Protein AF-A0A0L0CP82-F1 (afdb_monomer)

Organism: Lucilia cuprina (NCBI:txid7375)

Structure (mmCIF, N/CA/C/O backbone):
data_AF-A0A0L0CP82-F1
#
_entry.id   AF-A0A0L0CP82-F1
#
loop_
_atom_site.group_PDB
_atom_site.id
_atom_site.type_symbol
_atom_site.label_atom_id
_atom_site.label_alt_id
_atom_site.label_comp_id
_atom_site.label_asym_id
_atom_site.label_entity_id
_atom_site.label_seq_id
_atom_site.pdbx_PDB_ins_code
_atom_site.Cartn_x
_atom_site.Cartn_y
_atom_site.Cartn_z
_atom_site.occupancy
_atom_site.B_iso_or_equiv
_atom_site.auth_seq_id
_atom_site.auth_comp_id
_atom_site.auth_asym_id
_atom_site.auth_atom_id
_atom_site.pdbx_PDB_model_num
ATOM 1 N N . MET A 1 1 ? 45.624 -14.789 12.816 1.00 44.84 1 MET A N 1
ATOM 2 C CA . MET A 1 1 ? 44.716 -14.146 11.840 1.00 44.84 1 MET A CA 1
ATOM 3 C C . MET A 1 1 ? 43.330 -14.725 12.052 1.00 44.84 1 MET A C 1
ATOM 5 O O . MET A 1 1 ? 43.081 -15.842 11.616 1.00 44.84 1 MET A O 1
ATOM 9 N 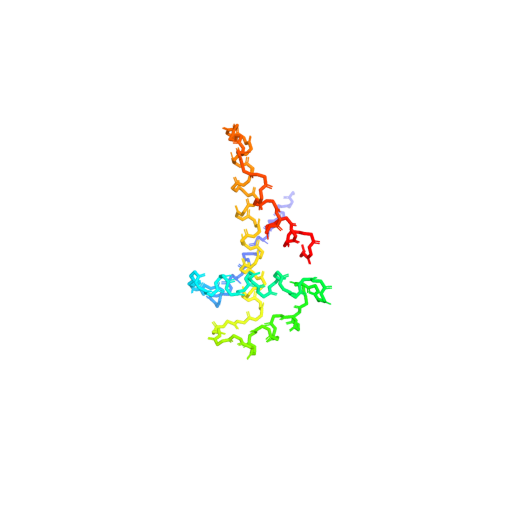N . ASP A 1 2 ? 42.481 -14.026 12.799 1.00 47.00 2 ASP A N 1
ATOM 10 C CA . ASP A 1 2 ? 41.157 -14.527 13.170 1.00 47.00 2 ASP A CA 1
ATOM 11 C C . ASP A 1 2 ? 40.132 -14.179 12.078 1.00 47.00 2 ASP A C 1
ATOM 13 O O . ASP A 1 2 ? 40.010 -13.022 11.669 1.00 47.00 2 ASP A O 1
ATOM 17 N N . LYS A 1 3 ? 39.448 -15.190 11.537 1.00 55.72 3 LYS A N 1
ATOM 18 C CA . LYS A 1 3 ? 38.455 -15.027 10.468 1.00 55.72 3 LYS A CA 1
ATOM 19 C C . LYS A 1 3 ? 37.082 -14.880 11.117 1.00 55.72 3 LYS A C 1
ATOM 21 O O . LYS A 1 3 ? 36.361 -15.859 11.298 1.00 55.72 3 LYS A O 1
ATOM 26 N N . THR A 1 4 ? 36.700 -13.647 11.444 1.00 56.09 4 THR A N 1
ATOM 27 C CA . THR A 1 4 ? 35.364 -13.335 11.967 1.00 56.09 4 THR A CA 1
ATOM 28 C C . THR A 1 4 ? 34.304 -13.630 10.901 1.00 56.09 4 THR A C 1
ATOM 30 O O . THR A 1 4 ? 34.058 -12.842 9.986 1.00 56.09 4 THR A O 1
ATOM 33 N N . THR A 1 5 ? 33.675 -14.798 10.998 1.00 62.28 5 THR A N 1
ATOM 34 C CA . THR A 1 5 ? 32.618 -15.223 10.077 1.00 62.28 5 THR A CA 1
ATOM 35 C C . THR A 1 5 ? 31.336 -14.482 10.452 1.00 62.28 5 THR A C 1
ATOM 37 O O . THR A 1 5 ? 30.712 -14.779 11.465 1.00 62.28 5 THR A O 1
ATOM 40 N N . LYS A 1 6 ? 30.949 -13.468 9.665 1.00 64.44 6 LYS A N 1
ATOM 41 C CA . LYS A 1 6 ? 29.686 -12.738 9.861 1.00 64.44 6 LYS A CA 1
ATOM 42 C C . LYS A 1 6 ? 28.508 -13.685 9.624 1.00 64.44 6 LYS A C 1
ATOM 44 O O . LYS A 1 6 ? 28.182 -14.002 8.482 1.00 64.44 6 LYS A O 1
ATOM 49 N N . THR A 1 7 ? 27.850 -14.112 10.696 1.00 65.19 7 THR A N 1
ATOM 50 C CA . THR A 1 7 ? 26.624 -14.910 10.637 1.00 65.19 7 THR A CA 1
ATOM 51 C C . THR A 1 7 ? 25.519 -14.094 9.965 1.00 65.19 7 THR A C 1
ATOM 53 O O . THR A 1 7 ? 24.972 -13.155 10.543 1.00 65.19 7 THR A O 1
ATOM 56 N N . ILE A 1 8 ? 25.189 -14.426 8.715 1.00 66.94 8 ILE A N 1
ATOM 57 C CA . ILE A 1 8 ? 24.052 -13.832 8.006 1.00 66.94 8 ILE A CA 1
ATOM 58 C C . ILE A 1 8 ? 22.784 -14.391 8.650 1.00 66.94 8 ILE A C 1
ATOM 60 O O . ILE A 1 8 ? 22.336 -15.491 8.326 1.00 66.94 8 ILE A O 1
ATOM 64 N N . VAL A 1 9 ? 22.198 -13.634 9.578 1.00 67.12 9 VAL A N 1
ATOM 65 C CA . VAL A 1 9 ? 20.885 -13.950 10.147 1.00 67.12 9 VAL A CA 1
ATOM 66 C C . VAL A 1 9 ? 19.859 -13.868 9.016 1.00 67.12 9 VAL A C 1
ATOM 68 O O . VAL A 1 9 ? 19.431 -12.784 8.607 1.00 67.12 9 VAL A O 1
ATOM 71 N N . LYS A 1 10 ? 19.476 -15.027 8.465 1.00 61.78 10 LYS A N 1
ATOM 72 C CA . LYS A 1 10 ? 18.355 -15.136 7.528 1.00 61.78 10 LYS A CA 1
ATOM 73 C C . LYS A 1 10 ? 17.112 -14.641 8.261 1.00 61.78 10 LYS A C 1
ATOM 75 O O . LYS A 1 10 ? 16.628 -15.299 9.176 1.00 61.78 10 LYS A O 1
ATOM 80 N N . ARG A 1 11 ? 16.604 -13.466 7.870 1.00 60.97 11 ARG A N 1
ATOM 81 C CA . ARG A 1 11 ? 15.330 -12.942 8.377 1.00 60.97 11 ARG A CA 1
ATOM 82 C C . ARG A 1 11 ? 14.271 -14.012 8.156 1.00 60.97 11 ARG A C 1
ATOM 84 O O . ARG A 1 11 ? 13.968 -14.339 7.008 1.00 60.97 11 ARG A O 1
ATOM 91 N N . ASN A 1 12 ? 13.748 -14.555 9.249 1.00 56.06 12 ASN A N 1
ATOM 92 C CA . ASN A 1 12 ? 12.667 -15.521 9.220 1.00 56.06 12 ASN A CA 1
ATOM 93 C C . ASN A 1 12 ? 11.447 -14.788 8.645 1.00 56.06 12 ASN A C 1
ATOM 95 O O . ASN A 1 12 ? 10.824 -13.972 9.323 1.00 56.06 12 ASN A O 1
ATOM 99 N N . ARG A 1 13 ? 11.198 -14.943 7.337 1.00 57.28 13 ARG A N 1
ATOM 100 C CA . ARG A 1 13 ? 10.000 -14.396 6.697 1.00 57.28 13 ARG A CA 1
ATOM 101 C C . ARG A 1 13 ? 8.843 -15.188 7.263 1.00 57.28 13 ARG A C 1
ATOM 103 O O . ARG A 1 13 ? 8.614 -16.323 6.857 1.00 57.28 13 ARG A O 1
ATOM 110 N N . ASP A 1 14 ? 8.172 -14.584 8.229 1.00 56.16 14 ASP A N 1
ATOM 111 C CA . ASP A 1 14 ? 7.002 -15.150 8.864 1.00 56.16 14 ASP A CA 1
ATOM 112 C C . ASP A 1 14 ? 6.028 -15.620 7.770 1.00 56.16 14 ASP A C 1
ATOM 114 O O . ASP A 1 14 ? 5.648 -14.846 6.883 1.00 56.16 14 ASP A O 1
ATOM 118 N N . LYS A 1 15 ? 5.674 -16.912 7.768 1.00 54.38 15 LYS A N 1
ATOM 119 C CA . LYS A 1 15 ? 4.856 -17.540 6.706 1.00 54.38 15 LYS A CA 1
ATOM 120 C C . LYS A 1 15 ? 3.487 -16.861 6.549 1.00 54.38 15 LYS A C 1
ATOM 122 O O . LYS A 1 15 ? 2.862 -16.964 5.497 1.00 54.38 15 LYS A O 1
ATOM 127 N N . ARG A 1 16 ? 3.076 -16.092 7.564 1.00 53.00 16 ARG A N 1
ATOM 128 C CA . ARG A 1 16 ? 1.896 -15.216 7.598 1.00 53.00 16 ARG A CA 1
ATOM 129 C C . ARG A 1 16 ? 1.912 -14.104 6.536 1.00 53.00 16 ARG A C 1
ATOM 131 O O . ARG A 1 16 ? 0.893 -13.466 6.315 1.00 53.00 16 ARG A O 1
ATOM 138 N N . HIS A 1 17 ? 3.040 -13.880 5.854 1.00 59.50 17 HIS A N 1
ATOM 139 C CA . HIS A 1 17 ? 3.186 -12.860 4.810 1.00 59.50 17 HIS A CA 1
ATOM 140 C C . HIS A 1 17 ? 2.744 -13.281 3.398 1.00 59.50 17 HIS A C 1
ATOM 142 O O . HIS A 1 17 ? 2.777 -12.452 2.488 1.00 59.50 17 HIS A O 1
ATOM 148 N N . ASN A 1 18 ? 2.296 -14.524 3.198 1.00 70.50 18 ASN A N 1
ATOM 149 C CA . ASN A 1 18 ? 1.889 -15.048 1.888 1.00 70.50 18 ASN A CA 1
ATOM 150 C C . ASN A 1 18 ? 0.366 -15.002 1.653 1.00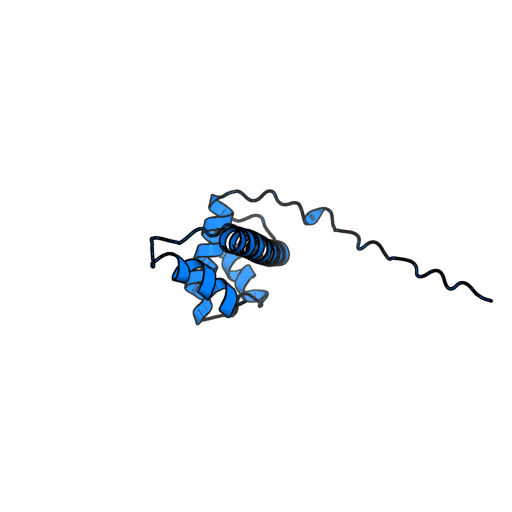 70.50 18 ASN A C 1
ATOM 152 O O . ASN A 1 18 ? -0.222 -15.971 1.174 1.00 70.50 18 ASN A O 1
ATOM 156 N N . LYS A 1 19 ? -0.295 -13.871 1.940 1.00 83.81 19 LYS A N 1
ATOM 157 C CA . LYS A 1 19 ? -1.667 -13.658 1.442 1.00 83.81 19 LYS A CA 1
ATOM 158 C C . LYS A 1 19 ? -1.638 -13.617 -0.090 1.00 83.81 19 LYS A C 1
ATOM 160 O O . LYS A 1 19 ? -0.892 -12.825 -0.676 1.00 83.81 19 LYS A O 1
ATOM 165 N N . ARG A 1 20 ? -2.459 -14.446 -0.743 1.00 85.62 20 ARG A N 1
ATOM 166 C CA . ARG A 1 20 ? -2.759 -14.307 -2.176 1.00 85.62 20 ARG A CA 1
ATOM 167 C C . ARG A 1 20 ? -3.769 -13.176 -2.315 1.00 85.62 20 ARG A C 1
ATOM 169 O O . ARG A 1 20 ? -4.856 -13.263 -1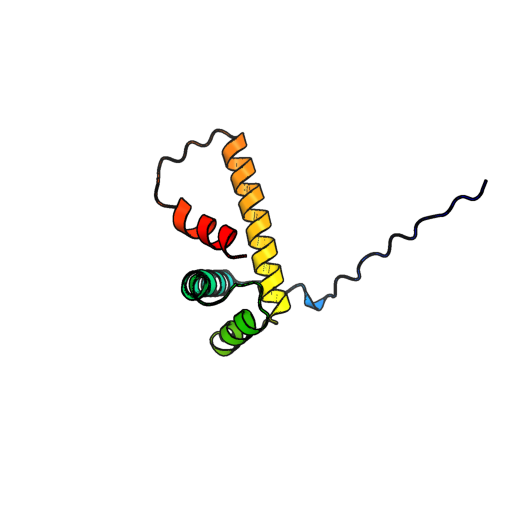.766 1.00 85.62 20 ARG A O 1
ATOM 176 N N . TRP A 1 21 ? -3.361 -12.109 -2.988 1.00 88.00 21 TRP A N 1
ATOM 177 C CA . TRP A 1 21 ? -4.202 -10.935 -3.196 1.00 88.00 21 TRP A CA 1
ATOM 178 C C . TRP A 1 21 ? -4.998 -11.103 -4.480 1.00 88.00 21 TRP A C 1
ATOM 180 O O . TRP A 1 21 ? -4.389 -11.338 -5.526 1.00 88.00 21 TRP A O 1
ATOM 190 N N . ALA A 1 22 ? -6.312 -10.954 -4.398 1.00 90.44 22 ALA A N 1
ATOM 191 C CA . ALA A 1 22 ? -7.169 -10.864 -5.568 1.00 90.44 22 ALA A CA 1
ATOM 192 C C . ALA A 1 22 ? -7.131 -9.444 -6.162 1.00 90.44 22 ALA A C 1
ATOM 194 O O . ALA A 1 22 ? -6.849 -8.461 -5.470 1.00 90.44 22 ALA A O 1
ATOM 195 N N . ASP A 1 23 ? -7.404 -9.313 -7.460 1.00 88.50 23 ASP A N 1
ATOM 196 C CA . ASP A 1 23 ? -7.290 -8.021 -8.150 1.00 88.50 23 ASP A CA 1
ATOM 197 C C . ASP A 1 23 ? -8.298 -6.985 -7.639 1.00 88.50 23 ASP A C 1
ATOM 199 O O . ASP A 1 23 ? -7.993 -5.793 -7.597 1.00 88.50 23 ASP A O 1
ATOM 203 N N . ASN A 1 24 ? -9.483 -7.422 -7.208 1.00 90.00 24 ASN A N 1
ATOM 204 C CA . ASN A 1 24 ? -10.480 -6.557 -6.577 1.00 90.00 24 ASN A CA 1
ATOM 205 C C . ASN A 1 24 ? -9.971 -5.985 -5.244 1.00 90.00 24 ASN A C 1
ATOM 207 O O . ASN A 1 24 ? -10.101 -4.785 -5.021 1.00 90.00 24 ASN A O 1
ATOM 211 N N . GLU A 1 25 ? -9.337 -6.804 -4.400 1.00 90.38 25 GLU A N 1
ATOM 212 C CA . GLU A 1 25 ? -8.743 -6.375 -3.129 1.00 90.38 25 GLU A CA 1
ATOM 213 C C . GLU A 1 25 ? -7.639 -5.334 -3.363 1.00 90.38 25 GLU A C 1
ATOM 215 O O . GLU A 1 25 ? -7.558 -4.321 -2.669 1.00 90.38 25 GLU A O 1
ATOM 220 N N . ILE A 1 26 ? -6.795 -5.563 -4.376 1.00 89.69 26 ILE A N 1
ATOM 221 C CA . ILE A 1 26 ? -5.722 -4.634 -4.751 1.00 89.69 26 ILE A CA 1
ATOM 222 C C . ILE A 1 26 ? -6.311 -3.306 -5.230 1.00 89.69 26 ILE A C 1
ATOM 224 O O . ILE A 1 26 ? -5.844 -2.249 -4.809 1.00 89.69 26 ILE A O 1
ATOM 228 N N . LYS A 1 27 ? -7.336 -3.350 -6.090 1.00 89.50 27 LYS A N 1
ATOM 229 C CA . LYS A 1 27 ? -8.018 -2.149 -6.590 1.00 89.50 27 LYS A CA 1
ATOM 230 C C . LYS A 1 27 ? -8.664 -1.356 -5.459 1.00 89.50 27 LYS A C 1
ATOM 232 O O . LYS A 1 27 ? -8.459 -0.151 -5.406 1.00 89.50 27 LYS A O 1
ATOM 237 N N . GLN A 1 28 ? -9.374 -2.017 -4.544 1.00 91.12 28 GLN A N 1
ATOM 238 C CA . GLN A 1 28 ? -9.980 -1.365 -3.378 1.00 91.12 28 GLN A CA 1
ATOM 239 C C . GLN A 1 28 ? -8.928 -0.662 -2.516 1.00 91.12 28 GLN A C 1
ATOM 241 O O . GLN A 1 28 ? -9.093 0.503 -2.169 1.00 91.12 28 GLN A O 1
ATOM 246 N N . LEU A 1 29 ? -7.810 -1.335 -2.231 1.00 89.31 29 LEU A N 1
ATOM 247 C CA . LEU A 1 29 ? -6.728 -0.758 -1.437 1.00 89.31 29 LEU A CA 1
ATOM 248 C C . LEU A 1 29 ? -6.078 0.453 -2.128 1.00 89.31 29 LEU A C 1
ATOM 250 O O . LEU A 1 29 ? -5.791 1.458 -1.480 1.00 89.31 29 LEU A O 1
ATOM 254 N N . LEU A 1 30 ? -5.842 0.376 -3.441 1.00 87.75 30 LEU A N 1
ATOM 255 C CA . LEU A 1 30 ? -5.297 1.498 -4.212 1.00 87.75 30 LEU A CA 1
ATOM 256 C C . LEU A 1 30 ? -6.277 2.672 -4.290 1.00 87.75 30 LEU A C 1
ATOM 258 O O . LEU A 1 30 ? -5.850 3.819 -4.171 1.00 87.75 30 LEU A O 1
ATOM 262 N N . GLN A 1 31 ? -7.569 2.388 -4.461 1.00 88.44 31 GLN A N 1
ATOM 263 C CA . GLN A 1 31 ? -8.623 3.397 -4.496 1.00 88.44 31 GLN A CA 1
ATOM 264 C C . GLN A 1 31 ? -8.713 4.136 -3.158 1.00 88.44 31 GLN A C 1
ATOM 266 O O . GLN A 1 31 ? -8.663 5.362 -3.140 1.00 88.44 31 GLN A O 1
ATOM 271 N N . TYR A 1 32 ? -8.720 3.403 -2.043 1.00 88.44 32 TYR A N 1
ATOM 272 C CA . TYR A 1 32 ? -8.729 3.996 -0.708 1.00 88.44 32 TYR A CA 1
ATOM 273 C C . TYR A 1 32 ? -7.509 4.894 -0.468 1.00 88.44 32 TYR A C 1
ATOM 275 O O . TYR A 1 32 ? -7.636 6.000 0.048 1.00 88.44 32 TYR A O 1
ATOM 283 N N . ILE A 1 33 ? -6.314 4.462 -0.892 1.00 85.75 33 ILE A N 1
ATOM 284 C CA . ILE A 1 33 ? -5.108 5.301 -0.805 1.00 85.75 33 ILE A CA 1
ATOM 285 C C . ILE A 1 33 ? -5.248 6.559 -1.642 1.00 85.75 33 ILE A C 1
ATOM 287 O O . ILE A 1 33 ? -4.866 7.622 -1.177 1.00 85.75 33 ILE A O 1
ATOM 291 N N . LYS A 1 34 ? -5.796 6.462 -2.851 1.00 82.94 34 LYS A N 1
ATOM 292 C CA . LYS A 1 34 ? -6.004 7.630 -3.704 1.00 82.94 34 LYS A CA 1
ATOM 293 C C . LYS A 1 34 ? -6.957 8.641 -3.063 1.00 82.94 34 LYS A C 1
ATOM 295 O O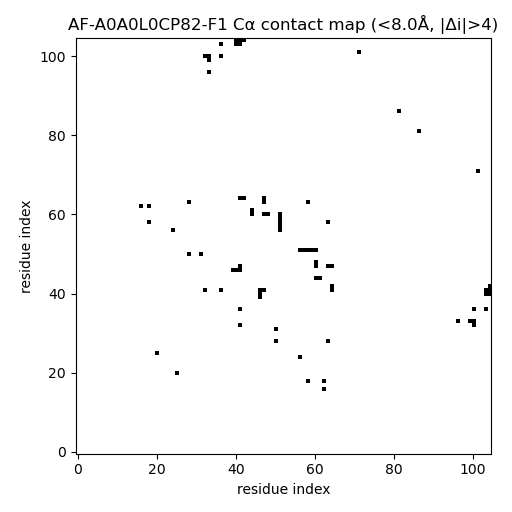 . LYS A 1 34 ? -6.672 9.830 -3.101 1.00 82.94 34 LYS A O 1
ATOM 300 N N . GLU A 1 35 ? -8.058 8.172 -2.488 1.00 85.62 35 GLU A N 1
ATOM 301 C CA . GLU A 1 35 ? -9.085 9.025 -1.878 1.00 85.62 35 GLU A CA 1
ATOM 302 C C . GLU A 1 35 ? -8.621 9.655 -0.563 1.00 85.62 35 GLU A C 1
ATOM 304 O O . GLU A 1 35 ? -8.946 10.802 -0.279 1.00 85.62 35 GLU A O 1
ATOM 309 N N . GLN A 1 36 ? -7.848 8.918 0.236 1.00 82.19 36 GLN A N 1
ATOM 310 C CA . GLN A 1 36 ? -7.456 9.336 1.584 1.00 82.19 36 GLN A CA 1
ATOM 311 C C . GLN A 1 36 ? -6.023 9.894 1.667 1.00 82.19 36 GLN A C 1
ATOM 313 O O . GLN A 1 36 ? -5.606 10.333 2.740 1.00 82.19 36 GLN A O 1
ATOM 318 N N . ALA A 1 37 ? -5.258 9.900 0.566 1.00 68.56 37 ALA A N 1
ATOM 319 C CA . ALA A 1 37 ? -3.862 10.358 0.541 1.00 68.56 37 ALA A CA 1
ATOM 320 C C . ALA A 1 37 ? -3.687 11.831 0.933 1.00 68.56 37 ALA A C 1
ATOM 322 O O . ALA A 1 37 ? -2.645 12.180 1.490 1.00 68.56 37 ALA A O 1
ATOM 323 N N . GLU A 1 38 ? -4.674 12.684 0.651 1.00 67.94 38 GLU A N 1
ATOM 324 C CA . GLU A 1 38 ? -4.627 14.101 1.034 1.00 67.94 38 GLU A CA 1
ATOM 325 C C . GLU A 1 38 ? -4.821 14.304 2.541 1.00 67.94 38 GLU A C 1
ATOM 327 O O . GLU A 1 38 ? -4.287 15.259 3.103 1.00 67.94 38 GLU A O 1
ATOM 332 N N . PHE A 1 39 ? -5.540 13.394 3.205 1.00 67.25 39 PHE A N 1
ATOM 333 C CA . PHE A 1 39 ? -5.939 13.550 4.602 1.00 67.25 39 PHE A CA 1
ATOM 334 C C . PHE A 1 39 ? -4.986 12.852 5.579 1.00 67.25 39 PHE A C 1
ATOM 336 O O . PHE A 1 39 ? -4.647 13.402 6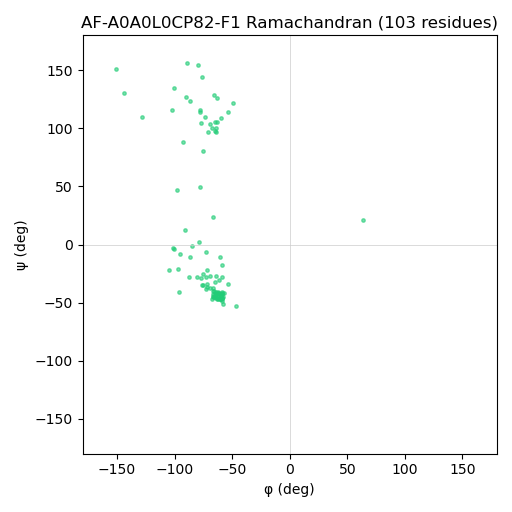.626 1.00 67.25 39 PHE A O 1
ATOM 343 N N . GLU A 1 40 ? -4.520 11.643 5.255 1.00 69.31 40 GLU A N 1
ATOM 344 C CA . GLU A 1 40 ? -3.665 10.865 6.151 1.00 69.31 40 GLU A CA 1
ATOM 345 C C . GLU A 1 40 ? -2.609 10.084 5.361 1.00 69.31 40 GLU A C 1
ATOM 347 O O . GLU A 1 40 ? -2.904 9.375 4.398 1.00 69.31 40 GLU A O 1
ATOM 352 N N . LYS A 1 41 ? -1.339 10.195 5.780 1.00 72.06 41 LYS A N 1
ATOM 353 C CA . LYS A 1 41 ? -0.249 9.528 5.067 1.00 72.06 41 LYS A CA 1
ATOM 354 C C . LYS A 1 41 ? -0.393 7.998 5.184 1.00 72.06 41 LYS A C 1
ATOM 356 O O . LYS A 1 41 ? -0.397 7.480 6.307 1.00 72.06 41 LYS A O 1
ATOM 361 N N . PRO A 1 42 ? -0.351 7.241 4.070 1.00 68.44 42 PRO A N 1
ATOM 362 C CA . PRO A 1 42 ? -0.377 5.765 4.016 1.00 68.44 42 PRO A CA 1
ATOM 363 C C . PRO A 1 42 ? 0.872 5.073 4.608 1.00 68.44 42 PRO A C 1
ATOM 365 O O . PRO A 1 42 ? 1.219 3.935 4.270 1.00 68.44 42 PRO A O 1
ATOM 368 N N . THR A 1 43 ? 1.584 5.753 5.499 1.00 70.75 43 THR A N 1
ATOM 369 C CA . THR A 1 43 ? 2.646 5.219 6.353 1.00 70.75 43 THR A CA 1
ATOM 370 C C . THR A 1 43 ? 2.139 4.865 7.752 1.00 70.75 43 THR A C 1
ATOM 372 O O . THR A 1 43 ? 2.772 4.039 8.414 1.00 70.75 43 THR A O 1
ATOM 375 N N . ALA A 1 44 ? 1.007 5.433 8.184 1.00 79.06 44 ALA A N 1
ATOM 376 C CA . ALA A 1 44 ? 0.429 5.201 9.503 1.00 79.06 44 ALA A CA 1
ATOM 377 C C . ALA A 1 44 ? -0.279 3.839 9.602 1.00 79.06 44 ALA A C 1
ATOM 379 O O . ALA A 1 44 ? -0.920 3.368 8.666 1.00 79.06 44 ALA A O 1
ATOM 380 N N . GLN A 1 45 ? -0.193 3.197 10.769 1.00 86.81 45 GLN A N 1
ATOM 381 C CA . GLN A 1 45 ? -0.935 1.963 11.051 1.00 86.81 45 GLN A CA 1
ATOM 382 C C . GLN A 1 45 ? -2.451 2.206 11.098 1.00 86.81 45 GLN A C 1
ATOM 384 O O . GLN A 1 45 ? -3.221 1.363 10.640 1.00 86.81 45 GLN A O 1
ATOM 389 N N . ILE A 1 46 ? -2.858 3.353 11.649 1.00 86.25 46 ILE A N 1
ATOM 390 C CA . ILE A 1 46 ? -4.259 3.757 11.810 1.00 86.25 46 ILE A CA 1
ATOM 391 C C . ILE A 1 46 ? -4.950 3.837 10.446 1.00 86.25 46 ILE A C 1
ATOM 393 O O . ILE A 1 46 ? -6.020 3.260 10.283 1.00 86.25 46 ILE A O 1
ATOM 397 N N . PHE A 1 47 ? -4.283 4.424 9.450 1.00 87.50 47 PHE A N 1
ATOM 398 C CA . PHE A 1 47 ? -4.736 4.462 8.061 1.00 87.50 47 PHE A CA 1
ATOM 399 C C . PHE A 1 47 ? -5.227 3.100 7.540 1.00 87.50 47 PHE A C 1
ATOM 401 O O . PHE A 1 47 ? -6.348 2.975 7.047 1.00 87.50 47 PHE A O 1
ATOM 408 N N . TYR A 1 48 ? -4.402 2.057 7.678 1.00 89.12 48 TYR A N 1
ATOM 409 C CA . TYR A 1 48 ? -4.748 0.719 7.193 1.00 89.12 48 TYR A CA 1
ATOM 410 C C . TYR A 1 48 ? -5.761 0.008 8.086 1.00 89.12 48 TYR A C 1
ATOM 412 O O . TYR A 1 48 ? -6.470 -0.859 7.596 1.00 89.12 48 TYR A O 1
ATOM 420 N N . ARG A 1 49 ? -5.842 0.340 9.380 1.00 89.50 49 ARG A N 1
ATOM 421 C CA . ARG A 1 49 ? -6.898 -0.198 10.248 1.00 89.50 49 ARG A CA 1
ATOM 422 C C . ARG A 1 49 ? -8.269 0.331 9.840 1.00 89.50 49 ARG A C 1
ATOM 424 O O . ARG A 1 49 ? -9.150 -0.482 9.619 1.00 89.50 49 ARG A O 1
ATOM 431 N N . LYS A 1 50 ? -8.399 1.640 9.602 1.00 89.81 50 LYS A N 1
ATOM 432 C CA . LYS A 1 50 ? -9.632 2.250 9.070 1.00 89.81 50 LYS A CA 1
ATOM 433 C C . LYS A 1 50 ? -10.049 1.625 7.733 1.00 89.81 50 LYS A C 1
ATOM 435 O O . LYS A 1 50 ? -11.216 1.307 7.517 1.00 89.81 50 LYS A O 1
ATOM 440 N N . PHE A 1 51 ? -9.080 1.380 6.847 1.00 90.31 51 PHE A N 1
ATOM 441 C CA . PHE A 1 51 ? -9.327 0.633 5.612 1.00 90.31 51 PHE A CA 1
ATOM 442 C C . PHE A 1 51 ? -9.856 -0.782 5.884 1.00 90.31 51 PHE A C 1
ATOM 444 O O . PHE A 1 51 ? -10.814 -1.203 5.254 1.00 90.31 51 PHE A O 1
ATOM 451 N N . LEU A 1 52 ? -9.253 -1.531 6.807 1.00 91.44 52 LEU A N 1
ATOM 452 C CA . LEU A 1 52 ? -9.670 -2.902 7.134 1.00 91.44 52 LEU A CA 1
ATOM 453 C C . LEU A 1 52 ? -10.995 -2.976 7.907 1.00 91.44 52 LEU A C 1
ATOM 455 O O . LEU A 1 52 ? -11.637 -4.014 7.899 1.00 91.44 52 LEU A O 1
ATOM 459 N N . GLU A 1 53 ? -11.405 -1.903 8.577 1.00 89.94 53 GLU A N 1
ATOM 460 C CA . GLU A 1 53 ? -12.729 -1.797 9.204 1.00 89.94 53 GLU A CA 1
ATOM 461 C C . GLU A 1 53 ? -13.826 -1.563 8.158 1.00 89.94 53 GLU A C 1
ATOM 463 O O . GLU A 1 53 ? -14.942 -2.053 8.297 1.00 89.94 53 GLU A O 1
ATOM 468 N N . THR A 1 54 ? -13.503 -0.820 7.098 1.00 87.50 54 THR A N 1
ATOM 469 C CA . THR A 1 54 ? -14.436 -0.490 6.008 1.00 87.50 54 THR A CA 1
ATOM 470 C C . THR A 1 54 ? -14.458 -1.539 4.900 1.00 87.50 54 THR A C 1
ATOM 472 O O . THR A 1 54 ? -15.473 -1.715 4.227 1.00 87.50 54 THR A O 1
ATOM 475 N N . SER A 1 55 ? -13.352 -2.252 4.703 1.00 84.69 55 SER A N 1
ATOM 476 C CA . SER A 1 55 ? -13.234 -3.332 3.730 1.00 84.69 55 SER A CA 1
ATOM 477 C C . SER A 1 55 ? -13.363 -4.683 4.424 1.00 84.69 55 SER A C 1
ATOM 479 O O . SER A 1 55 ? -12.730 -4.934 5.439 1.00 84.69 55 SER A O 1
ATOM 481 N N . ASN A 1 56 ? -14.145 -5.602 3.854 1.00 83.69 56 ASN A N 1
ATOM 482 C CA . ASN A 1 56 ? -14.282 -6.969 4.374 1.00 83.69 56 ASN A CA 1
ATOM 483 C C . ASN A 1 56 ? -13.064 -7.843 3.999 1.00 83.69 56 ASN A C 1
ATOM 485 O O . ASN A 1 56 ? -13.189 -8.905 3.389 1.00 83.69 56 ASN A O 1
ATOM 489 N N . LEU A 1 57 ? -11.865 -7.328 4.261 1.00 87.25 57 LEU A N 1
ATOM 490 C CA . LEU A 1 57 ? -10.594 -7.858 3.794 1.00 87.25 57 LEU A CA 1
ATOM 491 C C . LEU A 1 57 ? -9.907 -8.611 4.929 1.00 87.25 57 LEU A C 1
ATOM 493 O O . LEU A 1 57 ? -9.471 -8.015 5.911 1.00 87.25 57 LEU A O 1
ATOM 497 N N . ASP A 1 58 ? -9.737 -9.921 4.760 1.00 86.38 58 ASP A N 1
ATOM 498 C CA . ASP A 1 58 ? -8.949 -10.729 5.692 1.00 86.38 58 ASP A CA 1
ATOM 499 C C . ASP A 1 58 ? -7.451 -10.468 5.465 1.00 86.38 58 ASP A C 1
ATOM 501 O O . ASP A 1 58 ? -6.766 -11.150 4.692 1.00 86.38 58 ASP A O 1
ATOM 505 N N . ALA A 1 59 ? -6.962 -9.365 6.025 1.00 86.38 59 ALA A N 1
ATOM 506 C CA . ALA A 1 59 ? -5.572 -8.945 5.973 1.00 86.38 59 ALA A CA 1
ATOM 507 C C . ALA A 1 59 ? -5.215 -8.134 7.223 1.00 86.38 59 ALA A C 1
ATOM 509 O O . ALA A 1 59 ? -6.037 -7.437 7.803 1.00 86.38 59 ALA A O 1
ATOM 510 N N . SER A 1 60 ? -3.946 -8.176 7.625 1.00 89.62 60 SER A N 1
ATOM 511 C CA . SER A 1 60 ? -3.431 -7.285 8.661 1.00 89.62 60 SER A CA 1
ATOM 512 C C . SER A 1 60 ? -2.907 -5.984 8.049 1.00 89.62 60 SER A C 1
ATOM 514 O O . SER A 1 60 ? -2.459 -5.942 6.899 1.00 89.62 60 SER A O 1
ATOM 516 N N . TRP A 1 61 ? -2.870 -4.916 8.848 1.00 88.31 61 TRP A N 1
ATOM 517 C CA . TRP A 1 61 ? -2.328 -3.618 8.429 1.00 88.31 61 TRP A CA 1
ATOM 518 C C . TRP A 1 61 ? -0.892 -3.726 7.875 1.00 88.31 61 TRP A C 1
ATOM 520 O O . TRP A 1 61 ? -0.513 -3.012 6.943 1.00 88.31 61 TRP A O 1
ATOM 530 N N . SER A 1 62 ? -0.087 -4.649 8.418 1.00 87.75 62 SER A N 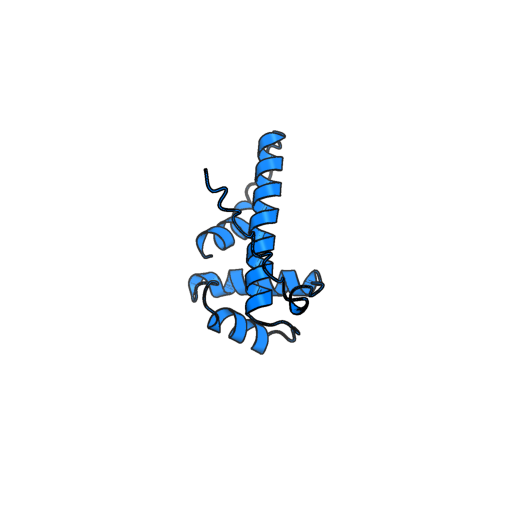1
ATOM 531 C CA . SER A 1 62 ? 1.287 -4.886 7.978 1.00 87.75 62 SER A CA 1
ATOM 532 C C . SER A 1 62 ? 1.341 -5.574 6.612 1.00 87.75 62 SER A C 1
ATOM 534 O O . SER A 1 62 ? 2.228 -5.248 5.819 1.00 87.75 62 SER A O 1
ATOM 536 N N . LEU A 1 63 ? 0.382 -6.455 6.299 1.00 89.19 63 LEU A N 1
ATOM 537 C CA . LEU A 1 63 ? 0.226 -7.055 4.971 1.00 89.19 63 LEU A CA 1
ATOM 538 C C . LEU A 1 63 ? -0.181 -6.014 3.934 1.00 89.19 63 LEU A C 1
ATOM 540 O O . LEU A 1 63 ? 0.431 -5.980 2.866 1.00 89.19 63 LEU A O 1
ATOM 544 N N . CYS A 1 64 ? -1.136 -5.137 4.252 1.00 89.50 64 CYS A N 1
ATOM 545 C CA . CYS A 1 64 ? -1.529 -4.039 3.366 1.00 89.50 64 CYS A CA 1
ATOM 546 C C . CYS A 1 64 ? -0.325 -3.145 3.048 1.00 89.50 64 CYS A C 1
ATOM 548 O O . CYS A 1 64 ? 0.029 -2.956 1.883 1.00 89.50 64 CYS A O 1
ATOM 550 N N . ARG A 1 65 ? 0.395 -2.689 4.080 1.00 87.44 65 ARG A N 1
ATOM 551 C CA . ARG A 1 65 ? 1.597 -1.860 3.912 1.00 87.44 65 ARG A CA 1
ATOM 552 C C . ARG A 1 65 ? 2.668 -2.549 3.062 1.00 87.44 65 ARG A C 1
ATOM 554 O O . ARG A 1 65 ? 3.255 -1.931 2.171 1.00 87.44 65 ARG A O 1
ATOM 561 N N . TRP A 1 66 ? 2.942 -3.830 3.318 1.00 87.38 66 TRP A N 1
ATOM 562 C CA . TRP A 1 66 ? 3.904 -4.596 2.521 1.00 87.38 66 TRP A CA 1
ATOM 563 C C . TRP A 1 66 ? 3.455 -4.766 1.074 1.00 87.38 66 TRP A C 1
ATOM 565 O O . TRP A 1 66 ? 4.283 -4.637 0.168 1.00 87.38 66 TRP A O 1
ATOM 575 N N . LYS A 1 67 ? 2.164 -5.019 0.842 1.00 89.50 67 LYS A N 1
ATOM 576 C CA . LYS A 1 67 ? 1.596 -5.137 -0.499 1.00 89.50 67 LYS A CA 1
ATOM 577 C C . LYS A 1 67 ? 1.778 -3.841 -1.276 1.00 89.50 67 LYS A C 1
ATOM 579 O O . LYS A 1 67 ? 2.291 -3.888 -2.390 1.00 89.50 67 LYS A O 1
ATOM 584 N N . ILE A 1 68 ? 1.473 -2.700 -0.666 1.00 87.56 68 ILE A N 1
ATOM 585 C CA . ILE A 1 68 ? 1.678 -1.379 -1.267 1.00 87.56 68 ILE A CA 1
ATOM 586 C C . ILE A 1 68 ? 3.145 -1.123 -1.597 1.00 87.56 68 ILE A C 1
ATOM 588 O O . ILE A 1 68 ? 3.475 -0.739 -2.720 1.00 87.56 68 ILE A O 1
ATOM 592 N N . LYS A 1 69 ? 4.054 -1.418 -0.663 1.00 85.94 69 LYS A N 1
ATOM 593 C CA . LYS A 1 69 ? 5.494 -1.301 -0.913 1.00 85.94 69 LYS A CA 1
ATOM 594 C C . LYS A 1 69 ? 5.944 -2.181 -2.085 1.00 85.94 69 LYS A C 1
ATOM 596 O O . LYS A 1 69 ? 6.750 -1.740 -2.903 1.00 85.94 69 LYS A O 1
ATOM 601 N N . ASN A 1 70 ? 5.427 -3.405 -2.185 1.00 86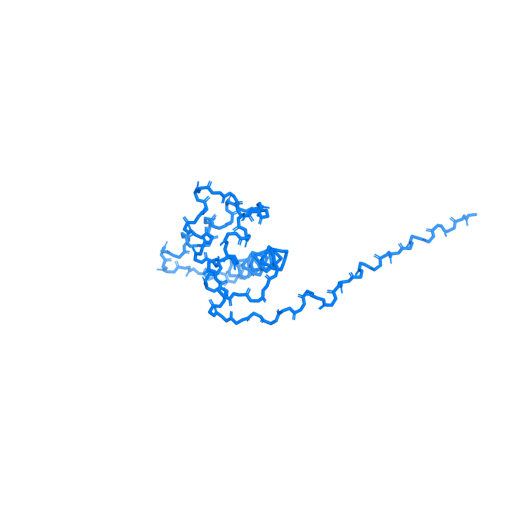.50 70 ASN A N 1
ATOM 602 C CA . ASN A 1 70 ? 5.737 -4.312 -3.287 1.00 86.50 70 ASN A CA 1
ATOM 603 C C . ASN A 1 70 ? 5.192 -3.791 -4.628 1.00 86.50 70 ASN A C 1
ATOM 605 O O . ASN A 1 70 ? 5.927 -3.751 -5.611 1.00 86.50 70 ASN A O 1
ATOM 609 N N . LEU A 1 71 ? 3.941 -3.316 -4.660 1.00 87.81 71 LEU A N 1
ATOM 610 C CA . LEU A 1 71 ? 3.335 -2.706 -5.849 1.00 87.81 71 LEU A CA 1
ATOM 611 C C . LEU A 1 71 ? 4.143 -1.492 -6.330 1.00 87.81 71 LEU A C 1
ATOM 613 O O . LEU A 1 71 ? 4.440 -1.396 -7.516 1.00 87.81 71 LEU A O 1
ATOM 617 N N . LYS A 1 72 ? 4.602 -0.631 -5.410 1.00 84.44 72 LYS A N 1
ATOM 618 C CA . LYS A 1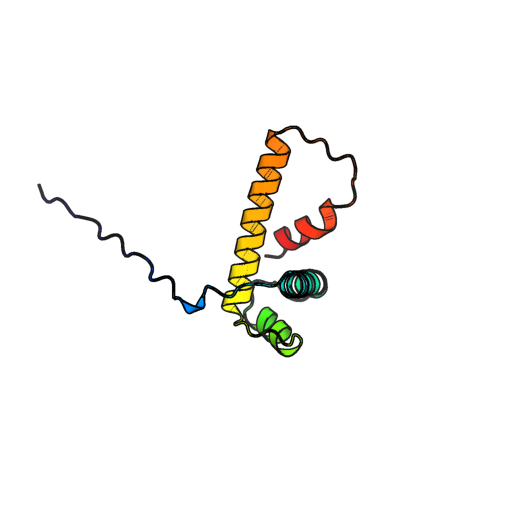 72 ? 5.491 0.510 -5.700 1.00 84.44 72 LYS A CA 1
ATOM 619 C C . LYS A 1 72 ? 6.806 0.073 -6.349 1.00 84.44 72 LYS A C 1
ATOM 621 O O . LYS A 1 72 ? 7.235 0.669 -7.335 1.00 84.44 72 LYS A O 1
ATOM 626 N N . VAL A 1 73 ? 7.452 -0.966 -5.817 1.00 84.62 73 VAL A N 1
ATOM 627 C CA . VAL A 1 73 ? 8.702 -1.501 -6.385 1.00 84.62 73 VAL A CA 1
ATOM 628 C C . VAL A 1 73 ? 8.468 -2.103 -7.770 1.00 84.62 73 VAL A C 1
ATOM 630 O O . VAL A 1 73 ? 9.238 -1.819 -8.684 1.00 84.62 73 VAL A O 1
ATOM 633 N N . ASN A 1 74 ? 7.410 -2.896 -7.944 1.00 85.69 74 ASN A N 1
ATOM 634 C CA . ASN A 1 74 ? 7.090 -3.516 -9.229 1.00 85.69 74 ASN A CA 1
ATOM 635 C C . ASN A 1 74 ? 6.733 -2.473 -10.290 1.00 85.69 74 ASN A C 1
ATOM 637 O O . ASN A 1 74 ? 7.239 -2.558 -11.404 1.00 85.69 74 ASN A O 1
ATOM 641 N N . TYR A 1 75 ? 5.953 -1.453 -9.926 1.00 85.56 75 TYR A N 1
ATOM 642 C CA . TYR A 1 75 ? 5.658 -0.328 -10.808 1.00 85.56 75 TYR A CA 1
ATOM 643 C C . TYR A 1 75 ? 6.935 0.393 -11.238 1.00 85.56 75 TYR A C 1
ATOM 645 O O . TYR A 1 75 ? 7.148 0.596 -12.424 1.00 85.56 75 TYR A O 1
ATOM 653 N N . ARG A 1 76 ? 7.834 0.723 -10.299 1.00 83.94 76 ARG A N 1
ATOM 654 C CA . ARG A 1 76 ? 9.116 1.367 -10.633 1.00 83.94 76 ARG A CA 1
ATOM 655 C C . ARG A 1 76 ? 9.953 0.524 -11.590 1.00 83.94 76 ARG A C 1
ATOM 657 O O . ARG A 1 76 ? 10.523 1.076 -12.517 1.00 83.94 76 ARG A O 1
ATOM 664 N N . LYS A 1 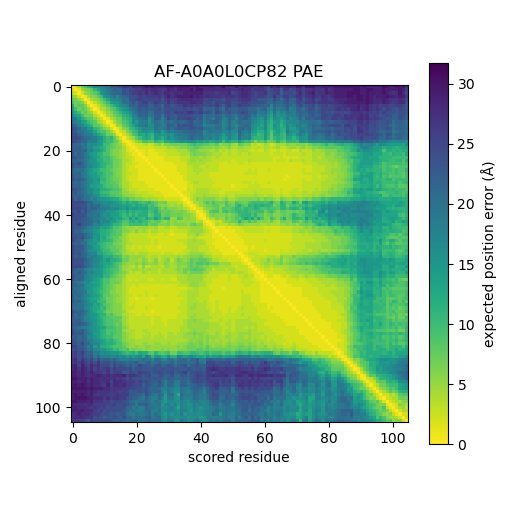77 ? 10.005 -0.797 -11.395 1.00 84.69 77 LYS A N 1
ATOM 665 C CA . LYS A 1 77 ? 10.699 -1.708 -12.319 1.00 84.69 77 LYS A CA 1
ATOM 666 C C . LYS A 1 77 ? 10.071 -1.690 -13.711 1.00 84.69 77 LYS A C 1
ATOM 668 O O . LYS A 1 77 ? 10.803 -1.577 -14.688 1.00 84.69 77 LYS A O 1
ATOM 673 N N . ALA A 1 78 ? 8.743 -1.773 -13.790 1.00 83.06 78 ALA A N 1
ATOM 674 C CA . ALA A 1 78 ? 8.014 -1.702 -15.053 1.00 83.06 78 ALA A CA 1
ATOM 675 C C . ALA A 1 78 ? 8.229 -0.350 -15.751 1.00 83.06 78 ALA A C 1
ATOM 677 O O . ALA A 1 78 ? 8.469 -0.311 -16.950 1.00 83.06 78 ALA A O 1
ATOM 678 N N . GLU A 1 79 ? 8.232 0.746 -14.995 1.00 83.12 79 GLU A N 1
ATOM 679 C CA . GLU A 1 79 ? 8.487 2.098 -15.492 1.00 83.12 79 GLU A CA 1
ATOM 680 C C . GLU A 1 79 ? 9.929 2.270 -15.986 1.00 83.12 79 GLU A C 1
ATOM 682 O O . GLU A 1 79 ? 10.154 2.848 -17.045 1.00 83.12 79 GLU A O 1
ATOM 687 N N . THR A 1 80 ? 10.920 1.748 -15.259 1.00 84.50 80 THR A N 1
ATOM 688 C CA . THR A 1 80 ? 12.318 1.740 -15.711 1.00 84.50 80 THR A CA 1
ATOM 689 C C . THR A 1 80 ? 12.472 0.934 -16.997 1.00 84.50 80 THR A C 1
ATOM 691 O O . THR A 1 80 ? 13.087 1.428 -17.936 1.00 84.50 80 THR A O 1
ATOM 694 N N . TRP A 1 81 ? 11.874 -0.260 -17.064 1.00 84.94 81 TRP A N 1
ATOM 695 C CA . TRP A 1 81 ? 11.877 -1.100 -18.264 1.00 84.94 81 TRP A CA 1
ATOM 696 C C . TRP A 1 81 ? 11.189 -0.411 -19.451 1.00 84.94 81 TRP A C 1
ATOM 698 O O . TRP A 1 81 ? 11.697 -0.419 -20.571 1.00 84.94 81 TRP A O 1
ATOM 708 N N . ARG A 1 82 ? 10.059 0.260 -19.200 1.00 81.06 82 ARG A N 1
ATOM 709 C CA . ARG A 1 82 ? 9.338 1.051 -20.202 1.00 81.06 82 ARG A CA 1
ATOM 710 C C . ARG A 1 82 ? 10.220 2.157 -20.777 1.00 81.06 82 ARG A C 1
ATOM 712 O O . ARG A 1 82 ? 10.292 2.310 -21.993 1.00 81.06 82 ARG A O 1
ATOM 719 N N . ARG A 1 83 ? 10.913 2.901 -19.908 1.00 81.06 83 ARG A N 1
ATOM 720 C CA . ARG A 1 83 ? 11.831 3.979 -20.305 1.00 81.06 83 ARG A CA 1
ATOM 721 C C . ARG A 1 83 ? 13.047 3.459 -21.067 1.00 81.06 83 ARG A C 1
ATOM 723 O O . ARG A 1 83 ? 13.452 4.097 -22.030 1.00 81.06 83 ARG A O 1
ATOM 730 N N . SER A 1 84 ? 13.617 2.321 -20.665 1.00 82.50 84 SER A N 1
ATOM 731 C CA . SER A 1 84 ? 14.783 1.742 -21.347 1.00 82.50 84 SER A CA 1
ATOM 732 C C . SER A 1 84 ? 14.458 1.196 -22.736 1.00 82.50 84 SER A C 1
ATOM 734 O O . SER A 1 84 ? 15.330 1.190 -23.593 1.00 82.50 84 SER A O 1
ATOM 736 N N . ASN A 1 85 ? 13.213 0.777 -22.977 1.00 82.38 85 ASN A N 1
ATOM 737 C CA . ASN A 1 85 ? 12.778 0.246 -24.273 1.00 82.38 85 ASN A CA 1
ATOM 738 C C . ASN A 1 85 ? 12.212 1.308 -25.226 1.00 82.38 85 ASN A C 1
ATOM 740 O O . ASN A 1 85 ? 11.595 0.955 -26.227 1.00 82.38 85 ASN A O 1
ATOM 744 N N . GLY A 1 86 ? 12.388 2.600 -24.925 1.00 64.88 86 GLY A N 1
ATOM 745 C CA . GLY A 1 86 ? 11.994 3.683 -25.829 1.00 64.88 86 GLY A CA 1
ATOM 746 C C . GLY A 1 86 ? 10.489 3.764 -26.101 1.00 64.88 86 GLY A C 1
ATOM 747 O O . GLY A 1 86 ? 10.085 4.340 -27.108 1.00 64.88 86 GLY A O 1
ATOM 748 N N . PHE A 1 87 ? 9.645 3.196 -25.230 1.00 63.81 87 PHE A N 1
ATOM 749 C CA . PHE A 1 87 ? 8.197 3.271 -25.402 1.00 63.81 87 PHE A CA 1
ATOM 750 C C . PHE A 1 87 ? 7.726 4.711 -25.162 1.00 63.81 87 PHE A C 1
ATOM 752 O O . PHE A 1 87 ? 7.645 5.175 -24.020 1.00 63.81 87 PHE A O 1
ATOM 759 N N . VAL A 1 88 ? 7.431 5.425 -26.248 1.00 59.31 88 VAL A N 1
ATOM 760 C CA . VAL A 1 88 ? 6.864 6.775 -26.216 1.00 59.31 88 VAL A CA 1
ATOM 761 C C . VAL A 1 88 ? 5.372 6.663 -25.919 1.00 59.31 88 VAL A C 1
ATOM 763 O O . VAL A 1 88 ? 4.593 6.112 -26.690 1.00 59.31 88 VAL A O 1
ATOM 766 N N . GLU A 1 89 ? 4.979 7.165 -24.756 1.00 57.50 89 GLU A N 1
ATOM 767 C CA . GLU A 1 89 ? 3.598 7.156 -24.289 1.00 57.50 89 GLU A CA 1
ATOM 768 C C . GLU A 1 89 ? 2.771 8.188 -25.056 1.00 57.50 89 GLU A C 1
ATOM 770 O O . GLU A 1 89 ? 2.935 9.390 -24.875 1.00 57.50 89 GLU A O 1
ATOM 775 N N . THR A 1 90 ? 1.864 7.714 -25.905 1.00 53.56 90 THR A N 1
ATOM 776 C CA . THR A 1 90 ? 0.943 8.540 -26.701 1.00 53.56 90 THR A CA 1
ATOM 777 C C . THR A 1 90 ? -0.262 9.068 -25.911 1.00 53.56 90 THR A C 1
ATOM 779 O O . THR A 1 90 ? -1.107 9.748 -26.482 1.00 53.56 90 THR A O 1
ATOM 782 N N . GLN A 1 91 ? -0.365 8.799 -24.603 1.00 44.31 91 GLN A N 1
ATOM 783 C CA . GLN A 1 91 ? -1.519 9.180 -23.776 1.00 44.31 91 GLN A CA 1
ATOM 784 C C . GLN A 1 91 ? -1.081 9.941 -22.505 1.00 44.31 91 GLN A C 1
ATOM 786 O O . GLN A 1 91 ? -0.533 9.335 -21.582 1.00 44.31 91 GLN A O 1
ATOM 791 N N . PRO A 1 92 ? -1.343 11.258 -22.395 1.00 47.56 92 PRO A N 1
ATOM 792 C CA . PRO A 1 92 ? -0.850 12.091 -21.290 1.00 47.56 92 PRO A CA 1
ATOM 793 C C . PRO A 1 92 ? -1.541 11.862 -19.928 1.00 47.56 92 PRO A C 1
ATOM 795 O O . PRO A 1 92 ? -1.097 12.415 -18.923 1.00 47.56 92 PRO A O 1
ATOM 798 N N . ASN A 1 93 ? -2.603 11.050 -19.846 1.00 46.91 93 ASN A N 1
ATOM 799 C CA . ASN A 1 93 ? -3.520 11.047 -18.693 1.00 46.91 93 ASN A CA 1
ATOM 800 C C . ASN A 1 93 ? -3.222 9.987 -17.599 1.00 46.91 93 ASN A C 1
ATOM 802 O O . ASN A 1 93 ? -3.793 10.015 -16.514 1.00 46.91 93 ASN A O 1
ATOM 806 N N . VAL A 1 94 ? -2.295 9.047 -17.807 1.00 49.31 94 VAL A N 1
ATOM 807 C CA . VAL A 1 94 ? -2.032 7.976 -16.812 1.00 49.31 94 VAL A CA 1
ATOM 808 C C . VAL A 1 94 ? -1.018 8.354 -15.725 1.00 49.31 94 VAL A C 1
ATOM 810 O O . VAL A 1 94 ? -0.918 7.668 -14.703 1.00 49.31 94 VAL A O 1
ATOM 813 N N . LYS A 1 95 ? -0.312 9.485 -15.876 1.00 46.56 95 LYS A N 1
ATOM 814 C CA . LYS A 1 95 ? 0.676 9.960 -14.888 1.00 46.56 95 LYS A CA 1
ATOM 815 C C . LYS A 1 95 ? 0.053 10.312 -13.531 1.00 46.56 95 LYS A C 1
ATOM 817 O O . LYS A 1 95 ? 0.728 10.173 -12.513 1.00 46.56 95 LYS A O 1
ATOM 822 N N . GLY A 1 96 ? -1.222 10.704 -13.485 1.00 45.16 96 GLY A N 1
ATOM 823 C CA . GLY A 1 96 ? -1.886 11.134 -12.248 1.00 45.16 96 GLY A CA 1
ATOM 824 C C . GLY A 1 96 ? -2.129 10.010 -11.235 1.00 45.16 96 GLY A C 1
ATOM 825 O O . GLY A 1 96 ? -1.960 10.214 -10.036 1.00 45.16 96 GLY A O 1
ATOM 826 N N . PHE A 1 97 ? -2.463 8.800 -11.697 1.00 43.44 97 PHE A N 1
ATOM 827 C CA . PHE A 1 97 ? -2.961 7.743 -10.807 1.00 43.44 97 PHE A CA 1
ATOM 828 C C . PHE A 1 97 ? -1.851 7.075 -9.979 1.00 43.44 97 PHE A C 1
ATOM 830 O O . PHE A 1 97 ? -2.061 6.740 -8.817 1.00 43.44 97 PHE A O 1
ATOM 837 N N . TYR A 1 98 ? -0.649 6.922 -10.548 1.00 49.97 98 TYR A N 1
ATOM 838 C CA . TYR A 1 98 ? 0.472 6.235 -9.891 1.00 49.97 98 TYR A CA 1
ATOM 839 C C . TYR A 1 98 ? 1.562 7.187 -9.371 1.00 49.97 98 TYR A C 1
ATOM 841 O O . TYR A 1 98 ? 2.282 6.823 -8.443 1.00 49.97 98 TYR A O 1
ATOM 849 N N . SER A 1 99 ? 1.671 8.414 -9.901 1.00 47.22 99 SER A N 1
ATOM 850 C CA . SER A 1 99 ? 2.634 9.415 -9.407 1.00 47.22 99 SER A CA 1
ATOM 851 C C . SER A 1 99 ? 2.232 9.999 -8.048 1.00 47.22 99 SER A C 1
ATOM 853 O O . SER A 1 99 ? 3.095 10.172 -7.189 1.00 47.22 99 SER A O 1
ATOM 855 N N . MET A 1 100 ? 0.935 10.237 -7.802 1.00 45.41 100 MET A N 1
ATOM 856 C CA . MET A 1 100 ? 0.461 10.716 -6.493 1.00 45.41 100 MET A CA 1
ATOM 857 C C . MET A 1 100 ? 0.704 9.676 -5.396 1.00 45.41 100 MET A C 1
ATOM 859 O O . MET A 1 100 ? 1.292 9.987 -4.367 1.00 45.41 100 MET A O 1
ATOM 863 N N . VAL A 1 101 ? 0.400 8.401 -5.647 1.00 49.72 101 VAL A N 1
ATOM 864 C CA . VAL A 1 101 ? 0.658 7.321 -4.676 1.00 49.72 101 VAL A CA 1
ATOM 865 C C . VAL A 1 101 ? 2.154 7.229 -4.316 1.00 49.72 101 VAL A C 1
ATOM 867 O O . VAL A 1 101 ? 2.512 6.858 -3.202 1.00 49.72 101 VAL A O 1
ATOM 870 N N . LEU A 1 102 ? 3.063 7.624 -5.216 1.00 50.00 102 LEU A N 1
ATOM 871 C CA . LEU A 1 102 ? 4.502 7.659 -4.937 1.00 50.00 102 LEU A CA 1
ATOM 872 C C . LEU A 1 102 ? 4.953 8.848 -4.077 1.00 50.00 102 LEU A C 1
ATOM 874 O O . LEU A 1 102 ? 5.952 8.674 -3.374 1.00 50.00 102 LEU A O 1
ATOM 878 N N . TYR A 1 103 ? 4.259 9.990 -4.139 1.00 49.88 103 TYR A N 1
ATOM 879 C CA . TYR A 1 103 ? 4.572 11.219 -3.392 1.00 49.88 103 TYR A CA 1
ATOM 880 C C . TYR A 1 103 ? 4.086 11.182 -1.937 1.00 49.88 103 TYR A C 1
ATOM 882 O O . TYR A 1 103 ? 4.704 11.798 -1.073 1.00 49.88 103 TYR A O 1
ATOM 890 N N . TYR A 1 104 ? 3.021 10.427 -1.654 1.00 47.47 104 TYR A N 1
ATOM 891 C CA . TYR A 1 104 ? 2.397 10.388 -0.327 1.00 47.47 104 TYR A CA 1
ATOM 892 C C . TYR A 1 104 ? 2.781 9.155 0.528 1.00 47.47 104 TYR A C 1
ATOM 894 O O . TYR A 1 104 ? 2.415 9.110 1.703 1.00 47.47 104 TYR A O 1
ATOM 902 N N . ILE A 1 105 ? 3.561 8.188 -0.001 1.00 46.28 105 ILE A N 1
ATOM 903 C CA . ILE A 1 105 ? 4.135 7.042 0.759 1.00 46.28 105 ILE A CA 1
ATOM 904 C C . ILE A 1 105 ? 5.655 7.128 0.913 1.00 46.28 105 ILE A C 1
ATOM 906 O O . ILE A 1 105 ? 6.359 7.028 -0.127 1.00 46.28 105 ILE A O 1
#

pLDDT: mean 73.84, std 16.07, range [43.44, 91.44]

Nearest PDB structures (foldseek):
  5xxu-assembly1_R  TM=4.481E-01  e=7.163E+00  Toxoplasma gondii

Radius of gyration: 18.05 Å; Cα contacts (8 Å, |Δi|>4): 41; chains: 1; bounding box: 59×32×40 Å

Foldseek 3Di:
DDDPDPPPPPPPPDPLLPDDDDPVNVVLLLVLCVVCLVPDFLVDLVSQVVSVVVDVDPDHSVSSSVVLVVVLVVVVVVVVVCVVVPPDDPDPPPCPSNVSSVVRD

Mean predicted aligned error: 11.78 Å

Solvent-accessible surface area (backbone atoms only — not comparable to full-atom values): 6696 Å² total; per-residue (Å²): 136,85,80,83,76,80,78,80,78,73,76,79,74,59,78,86,72,70,73,85,80,52,72,67,60,53,48,52,54,52,49,51,47,65,74,38,43,87,80,48,53,73,77,46,65,62,55,40,44,57,48,45,73,75,36,100,53,98,66,52,47,68,53,54,51,50,49,52,54,49,52,53,52,52,49,51,53,53,51,52,51,40,59,74,66,67,66,78,78,93,62,89,76,66,60,63,74,60,51,51,61,58,74,50,90

Secondary structure (DSSP, 8-state):
--------------GGG-PPPPHHHHHHHHHHHHHHTTTS-TTSHHHHHHHHHHS-----HHHHHHHHHHHHHHHHHHHHHHHHTT-----TTTHHHHHHHHHH-

Sequence (105 aa):
MDKTTKTIVKRNRDKRHNKRWADNEIKQLLQYIKEQAEFEKPTAQIFYRKFLETSNLDASWSLCRWKIKNLKVNYRKAETWRRSNGFVETQPNVKGFYSMVLYYI